Protein AF-A0A920MR80-F1 (afdb_monomer_lite)

Radius of gyration: 19.03 Å; chains: 1; bounding box: 47×19×53 Å

pLDDT: mean 82.03, std 8.79, range [56.53, 93.31]

Sequence (60 aa):
MRITVIRQLLFALPLTYVIFAQHGDFDLPDLNPASDPHDQIIGPDDYLDDICIVYFGHEY

Structure (mmCIF, N/CA/C/O backbone):
data_AF-A0A920MR80-F1
#
_entry.id   AF-A0A920MR80-F1
#
loop_
_atom_site.group_PDB
_atom_site.id
_atom_site.type_symbol
_atom_site.label_atom_id
_atom_site.label_alt_id
_atom_site.label_comp_id
_atom_site.label_asym_id
_atom_site.label_entity_id
_atom_site.label_seq_id
_atom_site.pdbx_PDB_ins_code
_atom_site.Cartn_x
_atom_site.Cartn_y
_atom_site.Cartn_z
_atom_site.occupancy
_atom_site.B_iso_or_equiv
_atom_site.auth_seq_id
_atom_site.auth_comp_id
_atom_site.auth_asym_id
_atom_site.auth_atom_id
_atom_site.pdbx_PDB_model_num
ATOM 1 N N . MET A 1 1 ? -23.146 -2.513 40.295 1.00 63.25 1 MET A N 1
ATOM 2 C CA . MET A 1 1 ? -23.494 -2.401 38.858 1.00 63.25 1 MET A CA 1
ATOM 3 C C . MET A 1 1 ? -22.480 -1.572 38.069 1.00 63.25 1 MET A C 1
ATOM 5 O O . MET A 1 1 ? -21.882 -2.116 37.155 1.00 63.25 1 MET A O 1
ATOM 9 N N . ARG A 1 2 ? -22.192 -0.315 38.449 1.00 69.56 2 ARG A N 1
ATOM 10 C CA . ARG A 1 2 ? -21.217 0.551 37.744 1.00 69.56 2 ARG A CA 1
ATOM 11 C C . ARG A 1 2 ? -19.792 -0.029 37.633 1.00 69.56 2 ARG A C 1
ATOM 13 O O . ARG A 1 2 ? -19.198 0.032 36.568 1.00 69.56 2 ARG A O 1
ATOM 20 N N . ILE A 1 3 ? -19.278 -0.651 38.696 1.00 75.56 3 ILE A N 1
ATOM 21 C CA . ILE A 1 3 ? -17.904 -1.195 38.736 1.00 75.56 3 ILE A CA 1
ATOM 22 C C . ILE A 1 3 ? -17.730 -2.409 37.802 1.00 75.56 3 ILE A C 1
ATOM 24 O O . ILE A 1 3 ? -16.706 -2.539 37.138 1.00 75.56 3 ILE A O 1
ATOM 28 N N . THR A 1 4 ? -18.739 -3.279 37.701 1.00 79.00 4 THR A N 1
ATOM 29 C CA . THR A 1 4 ? -18.696 -4.473 36.839 1.00 79.00 4 THR A CA 1
ATOM 30 C C . THR A 1 4 ? -18.670 -4.104 35.355 1.00 79.00 4 THR A C 1
ATOM 32 O O . THR A 1 4 ? -17.921 -4.712 34.598 1.00 79.00 4 THR A O 1
ATOM 35 N N . VAL A 1 5 ? -19.419 -3.066 34.964 1.00 79.62 5 VAL A N 1
ATOM 36 C CA . VAL A 1 5 ? -19.437 -2.541 33.588 1.00 79.62 5 VAL A CA 1
ATOM 37 C C . VAL A 1 5 ? -18.097 -1.897 33.230 1.00 79.62 5 VAL A C 1
ATOM 39 O O . VAL A 1 5 ? -17.549 -2.184 32.173 1.00 79.62 5 VAL A O 1
ATOM 42 N N . ILE A 1 6 ? -17.516 -1.092 34.130 1.00 82.88 6 ILE A N 1
ATOM 43 C CA . ILE A 1 6 ? -16.189 -0.490 33.909 1.00 82.88 6 ILE A CA 1
ATOM 44 C C . ILE A 1 6 ? -15.129 -1.581 33.724 1.00 82.88 6 ILE A C 1
ATOM 46 O O . ILE A 1 6 ? -14.313 -1.494 32.813 1.00 82.88 6 ILE A O 1
ATOM 50 N N . ARG A 1 7 ? -15.172 -2.652 34.528 1.00 79.31 7 ARG A N 1
ATOM 51 C CA . ARG A 1 7 ? -14.248 -3.783 34.377 1.00 79.31 7 ARG A CA 1
ATOM 52 C C . ARG A 1 7 ? -14.403 -4.473 33.020 1.00 79.31 7 ARG A C 1
ATOM 54 O O . ARG A 1 7 ? -13.402 -4.789 32.396 1.00 79.31 7 ARG A O 1
ATOM 61 N N . GLN A 1 8 ? -15.632 -4.689 32.555 1.00 82.38 8 GLN A N 1
ATOM 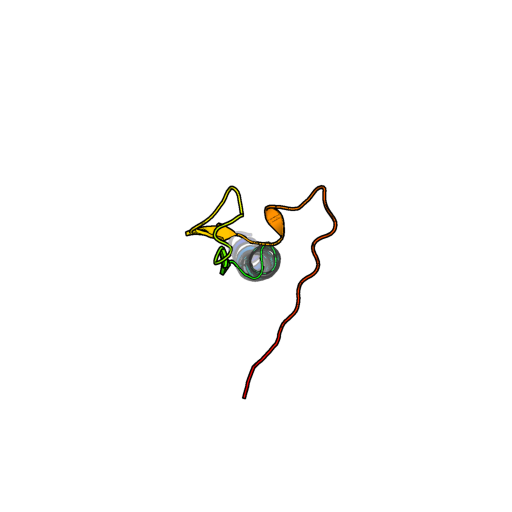62 C CA . GLN A 1 8 ? -15.889 -5.280 31.236 1.00 82.38 8 GLN A CA 1
ATOM 63 C C . GLN A 1 8 ? -15.387 -4.384 30.096 1.00 82.38 8 GLN A C 1
ATOM 65 O O . GLN A 1 8 ? -14.760 -4.887 29.170 1.00 82.38 8 GLN A O 1
ATOM 70 N N . LEU A 1 9 ? -15.584 -3.067 30.195 1.00 82.94 9 LEU A N 1
ATOM 71 C CA . LEU A 1 9 ? -15.067 -2.102 29.219 1.00 82.94 9 LEU A CA 1
ATOM 72 C C . LEU A 1 9 ? -13.535 -2.087 29.177 1.00 82.94 9 LEU A C 1
ATOM 74 O O . LEU A 1 9 ? -12.961 -2.099 28.094 1.00 82.94 9 LEU A O 1
ATOM 78 N N . LEU A 1 10 ? -12.872 -2.136 30.336 1.00 83.38 10 LEU A N 1
ATOM 79 C CA . LEU A 1 10 ? -11.407 -2.197 30.414 1.00 83.38 10 LEU A CA 1
ATOM 80 C C . LEU A 1 10 ? -10.826 -3.475 29.790 1.00 83.38 10 LEU A C 1
ATOM 82 O O . LEU A 1 10 ? -9.706 -3.439 29.295 1.00 83.38 10 LEU A O 1
ATOM 86 N N . PHE A 1 11 ? -11.572 -4.583 29.789 1.00 80.38 11 PHE A N 1
ATOM 87 C CA . PHE A 1 11 ? -11.170 -5.818 29.107 1.00 80.38 11 PHE A CA 1
ATOM 88 C C . PHE A 1 11 ? -11.496 -5.814 27.606 1.00 80.38 11 PHE A C 1
ATOM 90 O O . PHE A 1 11 ? -10.735 -6.370 26.820 1.00 80.38 11 PHE A O 1
ATOM 97 N N . ALA A 1 12 ? -12.603 -5.191 27.194 1.00 82.69 12 ALA A N 1
ATOM 98 C CA . ALA A 1 12 ? -13.022 -5.153 25.792 1.00 82.69 12 ALA A CA 1
ATOM 99 C C . ALA A 1 12 ? -12.206 -4.159 24.948 1.00 82.69 12 ALA A C 1
ATOM 101 O O . ALA A 1 12 ? -11.904 -4.442 23.793 1.00 82.69 12 ALA A O 1
ATOM 102 N N . LEU A 1 13 ? -11.810 -3.023 25.527 1.00 84.06 13 LEU A N 1
ATOM 103 C CA . LEU A 1 13 ? -11.084 -1.954 24.838 1.00 84.06 13 LEU A CA 1
ATOM 104 C C . LEU A 1 13 ? -9.728 -2.382 24.226 1.00 84.06 13 LEU A C 1
ATOM 106 O O . LEU A 1 13 ? -9.501 -2.092 23.049 1.00 84.06 13 LEU A O 1
ATOM 110 N N . PRO A 1 14 ? -8.832 -3.102 24.934 1.00 81.31 14 PRO A N 1
ATOM 111 C CA . PRO A 1 14 ? -7.594 -3.585 24.323 1.00 81.31 14 PRO A CA 1
ATOM 112 C C . PRO A 1 14 ? -7.854 -4.663 23.264 1.00 81.31 14 PRO A C 1
ATOM 114 O O . PRO A 1 14 ? -7.147 -4.708 22.263 1.00 81.31 14 PRO A O 1
ATOM 117 N N . LEU A 1 15 ? -8.890 -5.493 23.436 1.00 79.06 15 LEU A N 1
ATOM 118 C CA . LEU A 1 15 ? -9.253 -6.513 22.451 1.00 79.06 15 LEU A CA 1
ATOM 119 C C . LEU A 1 15 ? -9.725 -5.875 21.139 1.00 79.06 15 LEU A C 1
ATOM 121 O O . LEU A 1 15 ? -9.312 -6.308 20.070 1.00 79.06 15 LEU A O 1
ATOM 125 N N . THR A 1 16 ? -10.524 -4.807 21.212 1.00 79.44 16 THR A N 1
ATOM 126 C CA . THR A 1 16 ? -10.909 -4.048 20.016 1.00 79.44 16 THR A CA 1
ATOM 127 C C . THR A 1 16 ? -9.709 -3.372 19.359 1.00 79.44 16 THR A C 1
ATOM 129 O O . THR A 1 16 ? -9.603 -3.410 18.142 1.00 79.44 16 THR A O 1
ATOM 132 N N . TYR A 1 17 ? -8.770 -2.819 20.136 1.00 79.31 17 TYR A N 1
ATOM 133 C CA . TYR A 1 17 ? -7.567 -2.192 19.580 1.00 79.31 17 TYR A CA 1
ATOM 134 C C . TYR A 1 17 ? -6.706 -3.188 18.794 1.00 79.31 17 TYR A C 1
ATOM 136 O O . TYR A 1 17 ? -6.293 -2.878 17.685 1.00 79.31 17 TYR A O 1
ATOM 144 N N . VAL A 1 18 ? -6.487 -4.396 19.324 1.00 74.62 18 VAL A N 1
ATOM 145 C CA . VAL A 1 18 ? -5.710 -5.438 18.628 1.00 74.62 18 VAL A CA 1
ATOM 146 C C . VAL A 1 18 ? -6.383 -5.866 17.323 1.00 74.62 18 VAL A C 1
ATOM 148 O O . VAL A 1 18 ? -5.695 -6.041 16.327 1.00 74.62 18 VAL A O 1
ATOM 151 N N . ILE A 1 19 ? -7.715 -5.984 17.301 1.00 71.38 19 ILE A N 1
ATOM 152 C CA . ILE A 1 19 ? -8.457 -6.356 16.085 1.00 71.38 19 ILE A CA 1
ATOM 153 C C . ILE A 1 19 ? -8.328 -5.276 14.998 1.00 71.38 19 ILE A C 1
ATOM 155 O O . ILE A 1 19 ? -8.158 -5.614 13.831 1.00 71.38 19 ILE A O 1
ATOM 159 N N . PHE A 1 20 ? -8.387 -3.990 15.362 1.00 68.44 20 PHE A N 1
ATOM 160 C CA . PHE A 1 20 ? -8.256 -2.893 14.395 1.00 68.44 20 PHE A CA 1
ATOM 161 C C . PHE A 1 20 ? -6.807 -2.593 14.001 1.00 68.44 20 PHE A C 1
ATOM 163 O O . PHE A 1 20 ? -6.579 -2.136 12.891 1.00 68.44 20 PHE A O 1
ATOM 170 N N . ALA A 1 21 ? -5.832 -2.870 14.869 1.00 65.06 21 ALA A N 1
ATOM 171 C CA . ALA A 1 21 ? -4.418 -2.659 14.567 1.00 65.06 21 ALA A CA 1
ATOM 172 C C . ALA A 1 21 ? -3.867 -3.631 13.509 1.00 65.06 21 ALA A C 1
ATOM 174 O O . ALA A 1 21 ? -2.813 -3.360 12.959 1.00 65.06 21 ALA A O 1
ATOM 175 N N . GLN A 1 22 ? -4.556 -4.748 13.244 1.00 61.09 22 GLN A N 1
ATOM 176 C CA . GLN A 1 22 ? -4.149 -5.758 12.256 1.00 61.09 22 GLN A CA 1
ATOM 177 C C . GLN A 1 22 ? -4.787 -5.562 10.868 1.00 61.09 22 GLN A C 1
ATOM 179 O O . GLN A 1 22 ? -4.515 -6.342 9.958 1.00 61.09 22 GLN A O 1
ATOM 184 N N . HIS A 1 23 ? -5.676 -4.577 10.699 1.00 56.53 23 HIS A N 1
ATOM 185 C CA . HIS A 1 23 ? -6.265 -4.236 9.400 1.00 56.53 23 HIS A CA 1
ATOM 186 C C . HIS A 1 23 ? -5.388 -3.154 8.747 1.00 56.53 23 HIS A C 1
ATOM 188 O O . HIS A 1 23 ? -5.225 -2.095 9.348 1.00 56.53 23 HIS A O 1
ATOM 194 N N . GLY A 1 24 ? -4.806 -3.428 7.572 1.00 59.62 24 GLY A N 1
ATOM 195 C CA . GLY A 1 24 ? -3.916 -2.489 6.863 1.00 59.62 24 GLY A CA 1
ATOM 196 C C . GLY A 1 24 ? -2.439 -2.547 7.290 1.00 59.62 24 GLY A C 1
ATOM 197 O O . GLY A 1 24 ? -1.799 -1.518 7.464 1.00 59.62 24 GLY A O 1
ATOM 198 N N . ASP A 1 25 ? -1.896 -3.748 7.518 1.00 65.25 25 ASP A N 1
ATOM 199 C CA . ASP A 1 25 ? -0.690 -3.976 8.344 1.00 65.25 25 ASP A CA 1
ATOM 200 C C . ASP A 1 25 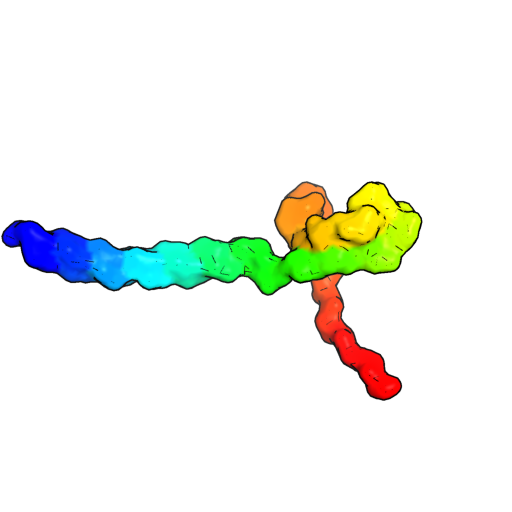? 0.660 -3.479 7.763 1.00 65.25 25 ASP A C 1
ATOM 202 O O . ASP A 1 25 ? 1.706 -3.716 8.368 1.00 65.25 25 ASP A O 1
ATOM 206 N N . PHE A 1 26 ? 0.681 -2.794 6.613 1.00 75.12 26 PHE A N 1
ATOM 207 C CA . PHE A 1 26 ? 1.803 -1.938 6.211 1.00 75.12 26 PHE A CA 1
ATOM 208 C C . PHE A 1 26 ? 1.443 -1.042 5.019 1.00 75.12 26 PHE A C 1
ATOM 210 O O . PHE A 1 26 ? 0.921 -1.495 4.002 1.00 75.12 26 PHE A O 1
ATOM 217 N N . ASP A 1 27 ? 1.841 0.217 5.150 1.00 85.75 27 ASP A N 1
ATOM 218 C CA . ASP A 1 27 ? 1.745 1.258 4.138 1.00 85.75 27 ASP A CA 1
ATOM 219 C C . ASP A 1 27 ? 3.160 1.596 3.653 1.00 85.75 27 ASP A C 1
ATOM 221 O O . ASP A 1 27 ? 4.061 1.845 4.466 1.00 85.75 27 ASP A O 1
ATOM 225 N N . LEU A 1 28 ? 3.379 1.602 2.338 1.00 87.00 28 LEU A N 1
ATOM 226 C CA . LEU A 1 28 ? 4.678 1.900 1.734 1.00 87.00 28 LEU A CA 1
ATOM 227 C C . LEU A 1 28 ? 4.545 2.968 0.647 1.00 87.00 28 LEU A C 1
ATOM 229 O O . LEU A 1 28 ? 3.531 3.022 -0.043 1.00 87.00 28 LEU A O 1
ATOM 233 N N . PRO A 1 29 ? 5.564 3.822 0.465 1.00 90.38 29 PRO A N 1
ATOM 234 C CA . PRO A 1 29 ? 5.582 4.735 -0.665 1.00 90.38 29 PRO A CA 1
ATOM 235 C C . PRO A 1 29 ? 5.679 3.950 -1.975 1.00 90.38 29 PRO A C 1
ATOM 237 O O . PRO A 1 29 ? 6.514 3.049 -2.107 1.00 90.38 29 PRO A O 1
ATOM 240 N N . ASP A 1 30 ? 4.867 4.326 -2.957 1.00 91.94 30 ASP A N 1
ATOM 241 C CA . ASP A 1 30 ? 4.969 3.788 -4.303 1.00 91.94 30 ASP A CA 1
ATOM 242 C C . ASP A 1 30 ? 6.166 4.396 -5.041 1.00 91.94 30 ASP A C 1
ATOM 244 O O . ASP A 1 30 ? 6.154 5.542 -5.499 1.00 91.94 30 ASP A O 1
ATOM 248 N N . LEU A 1 31 ? 7.214 3.586 -5.170 1.00 91.38 31 LEU A N 1
ATOM 249 C CA . LEU A 1 31 ? 8.454 3.955 -5.845 1.00 91.38 31 LEU A CA 1
ATOM 250 C C . LEU A 1 31 ? 8.416 3.703 -7.359 1.00 91.38 31 LEU A C 1
ATOM 252 O O . LEU A 1 31 ? 9.412 3.962 -8.037 1.00 91.38 31 LEU A O 1
ATOM 256 N N . ASN A 1 32 ? 7.319 3.176 -7.908 1.00 89.94 32 ASN A N 1
ATOM 257 C CA . ASN A 1 32 ? 7.197 2.899 -9.333 1.00 89.94 32 ASN A CA 1
ATOM 258 C C . ASN A 1 32 ? 6.817 4.180 -10.105 1.00 89.94 32 ASN A C 1
ATOM 260 O O . ASN A 1 32 ? 5.680 4.622 -10.019 1.00 89.94 32 ASN A O 1
ATOM 264 N N . PRO A 1 33 ? 7.697 4.762 -10.940 1.00 91.38 33 PRO A N 1
ATOM 265 C CA . PRO A 1 33 ? 7.379 5.981 -11.694 1.00 91.38 33 PRO A CA 1
ATOM 266 C C . PRO A 1 33 ? 6.353 5.769 -12.815 1.00 91.38 33 PRO A C 1
ATOM 268 O O . PRO A 1 33 ? 5.900 6.732 -13.430 1.00 91.38 33 PRO A O 1
ATOM 271 N N . ALA A 1 34 ? 6.037 4.514 -13.136 1.00 93.31 34 ALA A N 1
ATOM 272 C CA . ALA A 1 34 ? 5.051 4.159 -14.148 1.00 93.31 34 ALA A CA 1
ATOM 273 C C . ALA A 1 34 ? 3.659 3.880 -13.562 1.00 93.31 34 ALA A C 1
ATOM 275 O O . ALA A 1 34 ? 2.755 3.535 -14.323 1.00 93.31 34 ALA A O 1
ATOM 276 N N . SER A 1 35 ? 3.490 3.956 -12.242 1.00 88.19 35 SER A N 1
ATOM 277 C CA . SER A 1 35 ? 2.198 3.740 -11.605 1.00 88.19 35 SER A CA 1
ATOM 278 C C . SER A 1 35 ? 1.371 5.029 -11.576 1.00 88.19 35 SER A C 1
ATOM 280 O O . SER A 1 35 ? 1.903 6.138 -11.527 1.00 88.19 35 SER A O 1
ATOM 282 N N . ASP A 1 36 ? 0.046 4.880 -11.595 1.00 87.69 36 ASP A N 1
ATOM 283 C CA . ASP A 1 36 ? -0.879 6.003 -11.419 1.00 87.69 36 ASP A CA 1
ATOM 284 C C . ASP A 1 36 ? -0.742 6.676 -10.031 1.00 87.69 36 ASP A C 1
ATOM 286 O O . ASP A 1 36 ? -0.763 7.909 -9.971 1.00 87.69 36 ASP A O 1
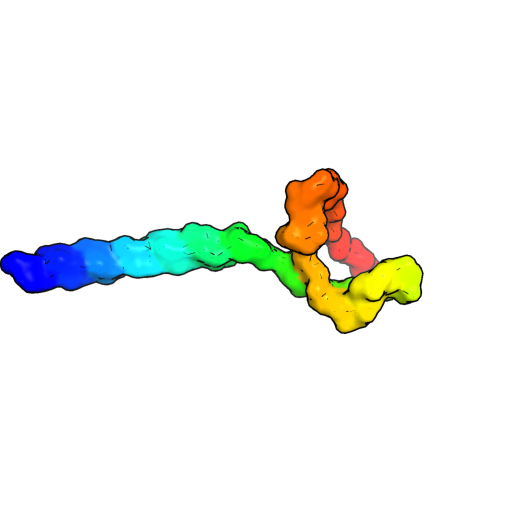ATOM 290 N N . PRO A 1 37 ? -0.559 5.933 -8.914 1.00 85.12 37 PRO A N 1
ATOM 291 C CA . PRO A 1 37 ? -0.331 6.520 -7.593 1.00 85.12 37 PRO A CA 1
ATOM 292 C C . PRO A 1 37 ? 1.151 6.807 -7.275 1.00 85.12 37 PRO A C 1
ATOM 294 O O . PRO A 1 37 ? 1.526 6.783 -6.106 1.00 85.12 37 PRO A O 1
ATOM 297 N N . HIS A 1 38 ? 2.001 7.107 -8.264 1.00 88.94 38 HIS A N 1
ATOM 298 C CA . HIS A 1 38 ? 3.419 7.407 -8.017 1.00 88.94 38 HIS A CA 1
ATOM 299 C C . HIS A 1 38 ? 3.620 8.462 -6.906 1.00 88.94 38 HIS A C 1
ATOM 301 O O . HIS A 1 38 ? 2.920 9.480 -6.874 1.00 88.94 38 HIS A O 1
ATOM 307 N N . ASP A 1 39 ? 4.572 8.202 -6.000 1.00 89.88 39 ASP A N 1
ATOM 308 C CA . ASP A 1 39 ? 4.881 8.990 -4.793 1.00 89.88 39 ASP A CA 1
ATOM 309 C C . ASP A 1 39 ? 3.761 9.054 -3.732 1.00 89.88 39 ASP A C 1
ATOM 311 O O . ASP A 1 39 ? 3.871 9.796 -2.749 1.00 89.88 39 ASP A O 1
ATOM 315 N N . GLN A 1 40 ? 2.689 8.273 -3.877 1.00 91.50 40 GLN A N 1
ATOM 316 C CA . GLN A 1 40 ? 1.657 8.130 -2.848 1.00 91.50 40 GLN A CA 1
ATOM 317 C C . GLN A 1 40 ? 1.975 6.965 -1.913 1.00 91.50 40 GLN A C 1
ATOM 319 O O . GLN A 1 40 ? 2.792 6.094 -2.206 1.00 91.50 40 GLN A O 1
ATOM 324 N N . ILE A 1 41 ? 1.329 6.971 -0.752 1.00 90.88 41 ILE A N 1
ATOM 325 C CA . ILE A 1 41 ? 1.356 5.836 0.162 1.00 90.88 41 ILE A CA 1
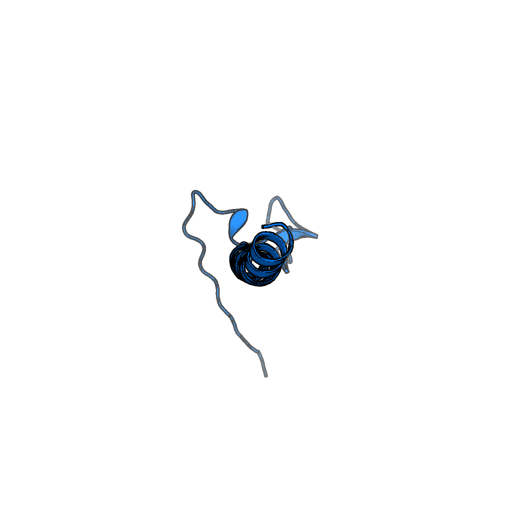ATOM 326 C C . ILE A 1 41 ? 0.335 4.816 -0.334 1.00 90.88 41 ILE A C 1
ATOM 328 O O . ILE A 1 41 ? -0.824 5.180 -0.519 1.00 90.88 41 ILE A O 1
ATOM 332 N N . ILE A 1 42 ? 0.785 3.581 -0.544 1.00 89.56 42 ILE A N 1
ATOM 333 C CA . ILE A 1 42 ? -0.039 2.454 -0.973 1.00 89.56 42 ILE A CA 1
ATOM 334 C C . ILE A 1 42 ? 0.069 1.302 0.029 1.00 89.56 42 ILE A C 1
ATOM 336 O O . ILE A 1 42 ? 1.129 1.058 0.618 1.00 89.56 42 ILE A O 1
ATOM 340 N N . GLY A 1 43 ? -1.019 0.561 0.177 1.00 87.75 43 GLY A N 1
ATOM 341 C CA . GLY A 1 43 ? -1.113 -0.637 0.995 1.00 87.75 43 GLY A CA 1
ATOM 342 C C . GLY A 1 43 ? -1.945 -1.722 0.305 1.00 87.75 43 GLY A C 1
ATOM 343 O O . GLY A 1 43 ? -2.533 -1.504 -0.755 1.00 87.75 43 GLY A O 1
ATOM 344 N N . PRO A 1 44 ? -2.022 -2.929 0.888 1.00 86.25 44 PRO A N 1
ATOM 345 C CA . PRO A 1 44 ? -2.835 -4.012 0.332 1.00 86.25 44 PRO A CA 1
ATOM 346 C C . PRO A 1 44 ? -4.324 -3.654 0.174 1.00 86.25 44 PRO A C 1
ATOM 348 O O . PRO A 1 44 ? -4.984 -4.174 -0.725 1.00 86.25 44 PRO A O 1
ATOM 351 N N . ASP A 1 45 ? -4.834 -2.748 1.013 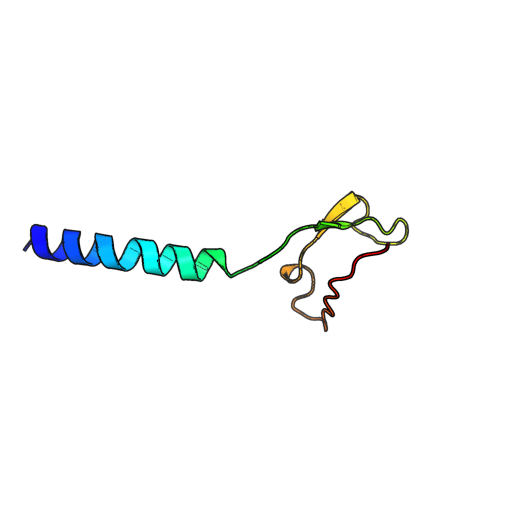1.00 87.00 45 ASP A N 1
ATOM 352 C CA . ASP A 1 45 ? -6.231 -2.295 0.998 1.00 87.00 45 ASP A CA 1
ATOM 353 C C . ASP A 1 45 ? -6.570 -1.420 -0.227 1.00 87.00 45 ASP A C 1
ATOM 355 O O . ASP A 1 45 ? -7.743 -1.256 -0.561 1.00 87.00 45 ASP A O 1
ATOM 359 N N . ASP A 1 46 ? -5.573 -0.914 -0.957 1.00 87.50 46 ASP A N 1
ATOM 360 C CA . ASP A 1 46 ? -5.791 -0.217 -2.233 1.00 87.50 46 ASP A CA 1
ATOM 361 C C . ASP A 1 46 ? -6.104 -1.188 -3.392 1.00 87.50 46 ASP A C 1
ATOM 363 O O . ASP A 1 46 ? -6.485 -0.756 -4.480 1.00 87.50 46 ASP A O 1
ATOM 367 N N . TYR A 1 47 ? -5.987 -2.504 -3.159 1.00 87.25 47 TYR A N 1
ATOM 368 C CA . TYR A 1 47 ? -6.133 -3.566 -4.164 1.00 87.25 47 TYR A CA 1
ATOM 369 C C . TYR A 1 47 ? -7.196 -4.619 -3.786 1.00 87.25 47 TYR A C 1
ATOM 371 O O . TYR A 1 47 ? -7.076 -5.778 -4.177 1.00 87.25 47 TYR A O 1
ATOM 379 N N . LEU A 1 48 ? -8.236 -4.256 -3.019 1.00 85.44 48 LEU A N 1
ATOM 380 C CA . LEU A 1 48 ? -9.233 -5.205 -2.472 1.00 85.44 48 LEU A CA 1
ATOM 381 C C . LEU A 1 48 ? -9.975 -6.060 -3.517 1.00 85.44 48 LEU A C 1
ATOM 383 O O . LEU A 1 48 ? -10.426 -7.158 -3.187 1.00 85.44 48 LEU A O 1
ATOM 387 N N . ASP A 1 49 ? -10.101 -5.573 -4.752 1.00 89.81 49 ASP A N 1
ATOM 388 C CA . ASP A 1 49 ? -10.757 -6.285 -5.858 1.00 89.81 49 ASP A CA 1
ATOM 389 C C . ASP A 1 49 ? -9.771 -7.066 -6.754 1.00 89.81 49 ASP A C 1
ATOM 391 O O . ASP A 1 49 ? -10.187 -7.744 -7.697 1.00 89.81 49 ASP A O 1
ATOM 395 N N . ASP A 1 50 ? -8.474 -7.023 -6.435 1.00 87.31 50 ASP A N 1
ATOM 396 C CA . ASP A 1 50 ? -7.387 -7.645 -7.187 1.00 87.31 50 ASP A CA 1
ATOM 397 C C . ASP A 1 50 ? -6.596 -8.654 -6.333 1.00 87.31 50 ASP A C 1
ATOM 399 O O . ASP A 1 50 ? -6.689 -8.723 -5.107 1.00 87.31 50 ASP A O 1
ATOM 403 N N . ILE A 1 51 ? -5.775 -9.479 -6.990 1.00 86.06 51 ILE A N 1
ATOM 404 C CA . ILE A 1 51 ? -4.828 -10.349 -6.281 1.00 86.06 51 ILE A CA 1
ATOM 405 C C . ILE A 1 51 ? -3.579 -9.529 -5.939 1.00 86.06 51 ILE A C 1
ATOM 407 O O . ILE A 1 51 ? -2.720 -9.309 -6.794 1.00 86.06 51 ILE A O 1
ATOM 411 N N . CYS A 1 52 ? -3.448 -9.130 -4.673 1.00 84.75 52 CYS A N 1
ATOM 412 C CA . CYS A 1 52 ? -2.240 -8.497 -4.146 1.00 84.75 52 CYS A CA 1
ATOM 413 C C . CYS A 1 52 ? -1.195 -9.557 -3.740 1.00 84.75 52 CYS A C 1
ATOM 415 O O . CYS A 1 52 ? -1.462 -10.421 -2.900 1.00 84.75 52 CYS A O 1
ATOM 417 N N . ILE A 1 53 ? 0.007 -9.500 -4.326 1.00 85.56 53 ILE A N 1
ATOM 418 C CA . ILE A 1 53 ? 1.153 -10.332 -3.925 1.00 85.56 53 ILE A CA 1
ATOM 419 C C . ILE A 1 53 ? 2.149 -9.457 -3.171 1.00 85.56 53 ILE A C 1
ATOM 421 O O . ILE A 1 53 ? 2.732 -8.538 -3.740 1.00 85.56 53 ILE A O 1
ATOM 425 N N . VAL A 1 54 ? 2.395 -9.797 -1.907 1.00 85.00 54 VAL A N 1
ATOM 426 C CA . VAL A 1 54 ? 3.354 -9.098 -1.047 1.00 85.00 54 VAL A CA 1
ATOM 427 C C . VAL A 1 54 ? 4.626 -9.931 -0.913 1.00 85.00 54 VAL A C 1
ATOM 429 O O . VAL A 1 54 ? 4.575 -11.096 -0.515 1.00 85.00 54 VAL A O 1
ATOM 432 N N . TYR A 1 55 ? 5.776 -9.329 -1.216 1.00 85.88 55 TYR A N 1
ATOM 433 C CA . TYR A 1 55 ? 7.090 -9.952 -1.069 1.00 85.88 55 TYR A CA 1
ATOM 434 C C . TYR A 1 55 ? 7.988 -9.121 -0.150 1.00 85.88 55 TYR A C 1
ATOM 436 O O . TYR A 1 55 ? 8.211 -7.938 -0.393 1.00 85.88 55 TYR A O 1
ATOM 444 N N . PHE A 1 56 ? 8.544 -9.763 0.878 1.00 85.81 56 PHE A N 1
ATOM 445 C CA . PHE A 1 56 ? 9.531 -9.166 1.776 1.00 85.81 56 PHE A CA 1
ATOM 446 C C . PHE A 1 56 ? 10.921 -9.699 1.420 1.00 85.81 56 PHE A C 1
ATOM 448 O O . PHE A 1 56 ? 11.214 -10.875 1.639 1.00 85.81 56 PHE A O 1
ATOM 455 N N . GLY A 1 57 ? 11.773 -8.836 0.864 1.00 87.19 57 GLY A N 1
ATOM 456 C CA . GLY A 1 57 ? 13.139 -9.168 0.459 1.00 87.19 57 GLY A CA 1
ATOM 457 C C . GLY A 1 57 ? 14.170 -8.212 1.052 1.00 87.19 57 GLY A C 1
ATOM 458 O O . GLY A 1 57 ? 13.842 -7.100 1.453 1.00 87.19 57 GLY A O 1
ATOM 459 N N . HIS A 1 58 ? 15.42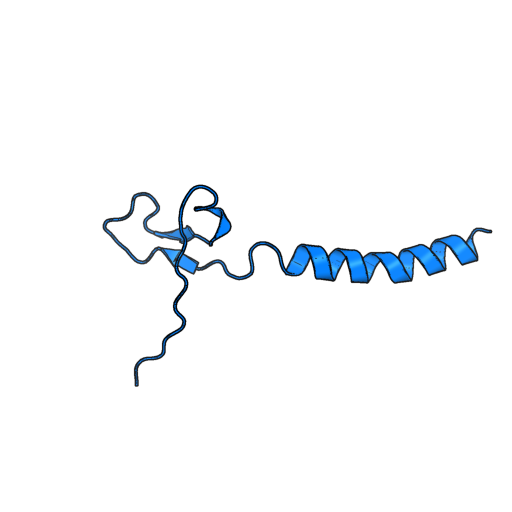6 -8.652 1.098 1.00 89.69 58 HIS A N 1
ATOM 460 C CA . HIS A 1 58 ? 16.573 -7.838 1.496 1.00 89.69 58 HIS A CA 1
ATOM 461 C C . HIS A 1 58 ? 17.724 -8.105 0.524 1.00 89.69 58 HIS A C 1
ATOM 463 O O . HIS A 1 58 ? 18.040 -9.266 0.254 1.00 89.69 58 HIS A O 1
ATOM 469 N N . GLU A 1 59 ? 18.350 -7.049 0.012 1.00 86.12 59 GLU A N 1
ATOM 470 C CA . GLU A 1 59 ? 19.550 -7.138 -0.827 1.00 86.12 59 GLU A CA 1
ATOM 471 C C . GLU A 1 59 ? 20.802 -6.927 0.039 1.00 86.12 59 GLU A C 1
ATOM 473 O O . GLU A 1 59 ? 20.773 -6.134 0.978 1.00 86.12 59 GLU A O 1
ATOM 478 N N . TYR A 1 60 ? 21.869 -7.690 -0.221 1.00 73.38 60 TYR A N 1
ATOM 479 C CA . TYR A 1 60 ? 23.132 -7.634 0.533 1.00 73.38 60 TYR A CA 1
ATOM 480 C C . TYR A 1 60 ? 24.095 -6.575 -0.001 1.00 73.38 60 TYR A C 1
ATOM 482 O O . TYR A 1 60 ? 24.204 -6.462 -1.242 1.00 73.38 60 TYR A O 1
#

Secondary structure (DSSP, 8-state):
-HHHHHHHHHHHHHHHHHHHHTSS---EE---TTSTTTTSEE-GGGGTTS----------

Foldseek 3Di:
DVVVVVVVCVVVVVVVVVVVCPPQVDWDADCDPPDPRHRHIDTVVVAVVHDDDDDDDDDD